Protein AF-A0A9D2B6X3-F1 (afdb_monomer)

Radius of gyration: 16.57 Å; Cα contacts (8 Å, |Δi|>4): 233; chains: 1; bounding box: 36×29×64 Å

Mean predicted aligned error: 5.13 Å

pLDDT: mean 91.32, std 12.36, range [39.72, 98.44]

Sequence (138 aa):
MDSYPQYDAADPREELLYFLRERGIPFLEEGDGVRFSLCQGAFQWETVCRFAPRAVLIYGVYPFLAFDRAGALEAANAANSQLQQGSLFLSGERPVVRVSAMLTDLYAAQETIASALAYSASAVCHFWEKMRACADSK

Secondary structure (DSSP, 8-state):
-----------HHHHHHHHHHHTT--EEEETTEEEEEEEETTEEEEEEEEEETTEEEEEEE-SS--S-HHHHHHHHHHHHTT-SSSEEEEETTEEEEEEEEE---STTHHHHHHHHHHHHHHHHHHTHHHHHHHHH--

Structure (mmCIF, N/CA/C/O backbone):
data_AF-A0A9D2B6X3-F1
#
_entry.id   AF-A0A9D2B6X3-F1
#
loop_
_atom_site.group_PDB
_atom_site.id
_atom_site.type_symbol
_atom_site.label_atom_id
_atom_site.label_alt_id
_atom_site.label_comp_id
_atom_site.label_asym_id
_atom_site.label_entity_id
_atom_site.label_seq_id
_atom_site.pdbx_PDB_ins_code
_atom_site.Cartn_x
_atom_site.Cartn_y
_atom_site.Cartn_z
_atom_site.occupancy
_atom_site.B_iso_or_equiv
_atom_site.auth_seq_id
_atom_site.auth_comp_id
_atom_site.auth_asym_id
_atom_site.auth_atom_id
_atom_site.pdbx_PDB_model_num
ATOM 1 N N . MET A 1 1 ? 3.375 -14.524 -41.373 1.00 40.56 1 MET A N 1
ATOM 2 C CA . MET A 1 1 ? 2.678 -14.473 -40.073 1.00 40.56 1 MET A CA 1
ATOM 3 C C . MET A 1 1 ? 3.675 -13.845 -39.129 1.00 40.56 1 MET A C 1
ATOM 5 O O . MET A 1 1 ? 4.502 -14.547 -38.566 1.00 40.56 1 MET A O 1
ATOM 9 N N . ASP A 1 2 ? 3.710 -12.516 -39.139 1.00 39.72 2 ASP A N 1
ATOM 10 C CA . ASP A 1 2 ? 4.718 -11.737 -38.433 1.00 39.72 2 ASP A CA 1
ATOM 11 C C . ASP A 1 2 ? 4.507 -11.879 -36.928 1.00 39.72 2 ASP A C 1
ATOM 13 O O . ASP A 1 2 ? 3.494 -11.455 -36.370 1.00 39.72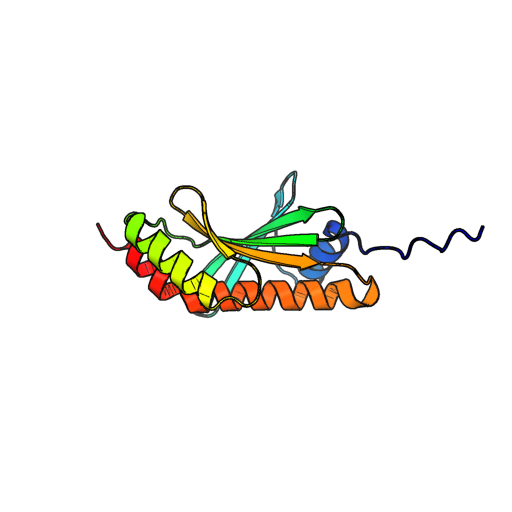 2 ASP A O 1
ATOM 17 N N . SER A 1 3 ? 5.464 -12.533 -36.278 1.00 45.41 3 SER A N 1
ATOM 18 C CA . SER A 1 3 ? 5.655 -12.461 -34.840 1.00 45.41 3 SER A CA 1
ATOM 19 C C . SER A 1 3 ? 6.017 -11.017 -34.503 1.00 45.41 3 SER A C 1
ATOM 21 O O . SER A 1 3 ? 7.163 -10.606 -34.681 1.00 45.41 3 SER A O 1
ATOM 23 N N . TYR A 1 4 ? 5.028 -10.237 -34.066 1.00 50.00 4 TYR A N 1
ATOM 24 C CA . TYR A 1 4 ? 5.273 -8.945 -33.434 1.00 50.00 4 TYR A CA 1
ATOM 25 C C . TYR A 1 4 ? 6.326 -9.133 -32.331 1.00 50.00 4 TYR A C 1
ATOM 27 O O . TYR A 1 4 ? 6.206 -10.097 -31.565 1.00 50.00 4 TYR A O 1
ATOM 35 N N . PRO A 1 5 ? 7.345 -8.259 -32.228 1.00 48.62 5 PRO A N 1
ATOM 36 C CA . PRO A 1 5 ? 8.261 -8.308 -31.101 1.00 48.62 5 PRO A CA 1
ATOM 37 C C . PRO A 1 5 ? 7.427 -8.205 -29.822 1.00 48.62 5 PRO A C 1
ATOM 39 O O . PRO A 1 5 ? 6.581 -7.315 -29.694 1.00 48.62 5 PRO A O 1
ATOM 42 N N . GLN A 1 6 ? 7.610 -9.158 -28.906 1.00 53.06 6 GLN A N 1
ATOM 43 C CA . GLN A 1 6 ? 7.144 -9.001 -27.535 1.00 53.06 6 GLN A CA 1
ATOM 44 C C . GLN A 1 6 ? 7.765 -7.699 -27.037 1.00 53.06 6 GLN A C 1
ATOM 46 O O . GLN A 1 6 ? 8.969 -7.644 -26.829 1.00 53.06 6 GLN A O 1
ATOM 51 N N . TYR A 1 7 ? 6.968 -6.636 -26.930 1.00 54.75 7 TYR A N 1
ATOM 52 C CA . TYR A 1 7 ? 7.396 -5.436 -26.226 1.00 54.75 7 TYR A CA 1
ATOM 53 C C . TYR A 1 7 ? 7.848 -5.878 -24.831 1.00 54.75 7 TYR A C 1
ATOM 55 O O . TYR A 1 7 ? 7.053 -6.484 -24.104 1.00 54.75 7 TYR A O 1
ATOM 63 N N . ASP A 1 8 ? 9.124 -5.636 -24.523 1.00 63.16 8 ASP A N 1
ATOM 64 C CA . ASP A 1 8 ? 9.762 -5.925 -23.241 1.00 63.16 8 ASP A CA 1
ATOM 65 C C . ASP A 1 8 ? 8.950 -5.247 -22.135 1.00 63.16 8 ASP A C 1
ATOM 67 O O . ASP A 1 8 ? 9.028 -4.038 -21.923 1.00 63.16 8 ASP A O 1
ATOM 71 N N . ALA A 1 9 ? 8.083 -6.010 -21.470 1.00 68.56 9 ALA A N 1
ATOM 72 C CA . ALA A 1 9 ? 7.391 -5.519 -20.292 1.00 68.56 9 ALA A CA 1
ATOM 73 C C . ALA A 1 9 ? 8.431 -5.355 -19.180 1.00 68.56 9 ALA A C 1
ATOM 75 O O . ALA A 1 9 ? 9.248 -6.253 -18.975 1.00 68.56 9 ALA A O 1
ATOM 76 N N . ALA A 1 10 ? 8.390 -4.227 -18.472 1.00 85.25 10 ALA A N 1
ATOM 77 C CA . ALA A 1 10 ? 9.306 -3.975 -17.369 1.00 85.25 10 ALA A CA 1
ATOM 78 C C . ALA A 1 10 ? 9.169 -5.068 -16.302 1.00 85.25 10 ALA A C 1
ATOM 80 O O . ALA A 1 10 ? 8.043 -5.421 -15.931 1.00 85.25 10 ALA A O 1
ATOM 81 N N . ASP A 1 11 ? 10.290 -5.581 -15.792 1.00 91.75 11 ASP A N 1
ATOM 82 C CA . ASP A 1 11 ? 10.267 -6.513 -14.668 1.00 91.75 11 ASP A CA 1
ATOM 83 C C . ASP A 1 11 ? 9.838 -5.750 -13.398 1.00 91.75 11 ASP A C 1
ATOM 85 O O . ASP A 1 11 ? 10.559 -4.861 -12.932 1.00 91.75 11 ASP A O 1
ATOM 89 N N . PRO A 1 12 ? 8.676 -6.066 -12.791 1.00 94.12 12 PRO A N 1
ATOM 90 C CA . PRO A 1 12 ? 8.166 -5.290 -11.663 1.00 94.12 12 PRO A CA 1
ATOM 91 C C . PRO A 1 12 ? 9.056 -5.320 -10.425 1.00 94.12 12 PRO A C 1
ATOM 93 O O . PRO A 1 12 ? 9.015 -4.388 -9.616 1.00 94.12 12 PRO A O 1
ATOM 96 N N . ARG A 1 13 ? 9.848 -6.382 -10.255 1.00 95.12 13 ARG A N 1
ATOM 97 C CA . ARG A 1 13 ? 10.800 -6.485 -9.156 1.00 95.12 13 ARG A CA 1
ATOM 98 C C . ARG A 1 13 ? 12.002 -5.600 -9.417 1.00 95.12 13 ARG A C 1
ATOM 100 O O . ARG A 1 13 ? 12.352 -4.823 -8.529 1.00 95.12 13 ARG A O 1
ATOM 107 N N . GLU A 1 14 ? 12.620 -5.702 -10.587 1.00 94.25 14 GLU A N 1
ATOM 108 C CA . GLU A 1 14 ? 13.807 -4.903 -10.908 1.00 94.25 14 GLU A CA 1
ATOM 109 C C . GLU A 1 14 ? 13.502 -3.405 -10.849 1.00 94.25 14 GLU A C 1
ATOM 111 O O . GLU A 1 14 ? 14.222 -2.661 -10.182 1.00 94.25 14 GLU A O 1
ATOM 116 N N . GLU A 1 15 ? 12.379 -2.981 -11.430 1.00 95.94 15 GLU A N 1
ATOM 117 C CA . GLU A 1 15 ? 11.962 -1.578 -11.447 1.00 95.94 15 GLU A CA 1
ATOM 118 C C . GLU A 1 15 ? 11.695 -1.023 -10.040 1.00 95.94 15 GLU A C 1
ATOM 120 O O . GLU A 1 15 ? 12.136 0.082 -9.711 1.00 95.94 15 GLU A O 1
ATOM 125 N N . LEU A 1 16 ? 11.014 -1.785 -9.169 1.00 97.12 16 LEU A N 1
ATOM 126 C CA . LEU A 1 16 ? 10.768 -1.355 -7.789 1.00 97.12 16 LEU A CA 1
ATOM 127 C C . LEU A 1 16 ? 12.068 -1.291 -6.981 1.00 97.12 16 LEU A C 1
ATOM 129 O O . LEU A 1 16 ? 12.288 -0.332 -6.242 1.00 97.12 16 LEU A O 1
ATOM 133 N N . LEU A 1 17 ? 12.928 -2.305 -7.093 1.00 96.56 17 LEU A N 1
ATOM 134 C CA . LEU A 1 17 ? 14.191 -2.337 -6.357 1.00 96.56 17 LEU A CA 1
ATOM 135 C C . LEU A 1 17 ? 15.115 -1.202 -6.801 1.00 96.56 17 LEU A C 1
ATOM 137 O O . LEU A 1 17 ? 15.731 -0.559 -5.950 1.00 96.56 17 LEU A O 1
ATOM 141 N N . TYR A 1 18 ? 15.182 -0.923 -8.104 1.00 96.12 18 TYR A N 1
ATOM 142 C CA . TYR A 1 18 ? 15.893 0.236 -8.633 1.00 96.12 18 TYR A CA 1
ATOM 143 C C . TYR A 1 18 ? 15.310 1.539 -8.070 1.00 96.12 18 TYR A C 1
ATOM 145 O O . TYR A 1 18 ? 16.048 2.327 -7.479 1.00 96.12 18 TYR A O 1
ATOM 153 N N . PHE A 1 19 ? 13.983 1.712 -8.125 1.00 97.00 19 PHE A N 1
ATOM 154 C CA . PHE A 1 19 ? 13.297 2.897 -7.601 1.00 97.00 19 PHE A CA 1
ATOM 155 C C . PHE A 1 19 ? 13.655 3.190 -6.136 1.00 97.00 19 PHE A C 1
ATOM 157 O O . PHE A 1 19 ? 13.922 4.344 -5.781 1.00 97.00 19 PHE A O 1
ATOM 164 N N . LEU A 1 20 ? 13.645 2.155 -5.287 1.00 97.56 20 LEU A N 1
ATOM 165 C CA . LEU A 1 20 ? 13.931 2.269 -3.855 1.00 97.56 20 LEU A CA 1
ATOM 166 C C . LEU A 1 20 ? 15.413 2.569 -3.589 1.00 97.56 20 LEU A C 1
ATOM 168 O O . LEU A 1 20 ? 15.716 3.436 -2.766 1.00 97.56 20 LEU A O 1
ATOM 172 N N . ARG A 1 21 ? 16.328 1.890 -4.298 1.00 97.31 21 ARG A N 1
ATOM 173 C CA . ARG A 1 21 ? 17.783 2.079 -4.161 1.00 97.31 21 ARG A CA 1
ATOM 174 C C . ARG A 1 21 ? 18.212 3.481 -4.576 1.00 97.31 21 ARG A C 1
ATOM 176 O O . ARG A 1 21 ? 18.897 4.144 -3.803 1.00 97.31 21 ARG A O 1
ATOM 183 N N . GLU A 1 22 ? 17.753 3.957 -5.733 1.00 97.12 22 GLU A N 1
ATOM 184 C CA . GLU A 1 22 ? 18.080 5.298 -6.242 1.00 97.12 22 GLU A CA 1
ATOM 185 C C . GLU A 1 22 ? 17.632 6.412 -5.289 1.00 97.12 22 GLU A C 1
ATOM 187 O O . GLU A 1 22 ? 18.263 7.461 -5.196 1.00 97.12 22 GLU A O 1
ATOM 192 N N . ARG A 1 23 ? 16.542 6.184 -4.547 1.00 95.19 23 ARG A N 1
ATOM 193 C CA . ARG A 1 23 ? 16.004 7.141 -3.568 1.00 95.19 23 ARG A CA 1
ATOM 194 C C . ARG A 1 23 ? 16.533 6.933 -2.152 1.00 95.19 23 ARG A C 1
ATOM 196 O O . ARG A 1 23 ? 16.112 7.648 -1.246 1.00 95.19 23 ARG A O 1
ATOM 203 N N . GLY A 1 24 ? 17.427 5.965 -1.945 1.00 96.06 24 GLY A N 1
ATOM 204 C CA . GLY A 1 24 ? 17.994 5.655 -0.634 1.00 96.06 24 GLY A CA 1
ATOM 205 C C . GLY A 1 24 ? 16.955 5.210 0.397 1.00 96.06 24 GLY A C 1
ATOM 206 O O . GLY A 1 24 ? 17.176 5.394 1.592 1.00 96.06 24 GLY A O 1
ATOM 207 N N . ILE A 1 25 ? 15.819 4.655 -0.040 1.00 95.81 25 ILE A N 1
ATOM 208 C CA . ILE A 1 25 ? 14.773 4.160 0.859 1.00 95.81 25 ILE A CA 1
ATOM 209 C C . ILE A 1 25 ? 15.233 2.801 1.400 1.00 95.81 25 ILE A C 1
ATOM 211 O O . ILE A 1 25 ? 15.395 1.873 0.608 1.00 95.81 25 ILE A O 1
ATOM 215 N N . PRO A 1 26 ? 15.436 2.635 2.720 1.00 96.44 26 PRO A N 1
ATOM 216 C CA . PRO A 1 26 ? 15.801 1.342 3.280 1.00 96.44 26 PRO A CA 1
ATOM 217 C C . PRO A 1 26 ? 14.644 0.354 3.136 1.00 96.44 26 PRO A C 1
ATOM 219 O O . PRO A 1 26 ? 13.510 0.661 3.507 1.00 96.44 26 PRO A O 1
ATOM 222 N N . PHE A 1 27 ? 14.934 -0.844 2.636 1.00 97.25 27 PHE A N 1
ATOM 223 C CA . PHE A 1 27 ? 13.945 -1.903 2.478 1.00 97.25 27 PHE A CA 1
ATOM 224 C C . PHE A 1 27 ? 14.504 -3.273 2.856 1.00 97.25 27 PHE A C 1
ATOM 226 O O . PHE A 1 27 ? 15.711 -3.507 2.832 1.00 97.25 27 PHE A O 1
ATOM 233 N N . LEU A 1 28 ? 13.596 -4.183 3.190 1.00 97.00 28 LEU A N 1
ATOM 234 C CA . LEU A 1 28 ? 13.844 -5.598 3.421 1.00 97.00 28 LEU A CA 1
ATOM 235 C C . LEU A 1 28 ? 13.256 -6.389 2.253 1.00 97.00 28 LEU A C 1
ATOM 237 O O . LEU A 1 28 ? 12.068 -6.258 1.958 1.00 97.00 28 LEU A O 1
ATOM 241 N N . GLU A 1 29 ? 14.072 -7.208 1.594 1.00 95.38 29 GLU A N 1
ATOM 242 C CA . GLU A 1 29 ? 13.564 -8.195 0.638 1.00 95.38 29 GLU A CA 1
ATOM 243 C C . GLU A 1 29 ? 12.948 -9.371 1.410 1.00 95.38 29 GLU A C 1
ATOM 245 O O . GLU A 1 29 ? 13.556 -9.937 2.318 1.00 95.38 29 GLU A O 1
ATOM 250 N N . GLU A 1 30 ? 11.721 -9.724 1.050 1.00 89.88 30 GLU A N 1
ATOM 251 C CA . GLU A 1 30 ? 10.986 -10.890 1.532 1.00 89.88 30 GLU A CA 1
ATOM 252 C C . GLU A 1 30 ? 10.841 -11.880 0.363 1.00 89.88 30 GLU A C 1
ATOM 254 O O . GLU A 1 30 ? 10.920 -11.484 -0.798 1.00 89.88 30 GLU A O 1
ATOM 259 N N . GLY A 1 31 ? 10.621 -13.173 0.632 1.00 80.31 31 GLY A N 1
ATOM 260 C CA . GLY A 1 31 ? 10.634 -14.207 -0.418 1.00 80.31 31 GLY A CA 1
ATOM 261 C C . GLY A 1 31 ? 9.743 -13.911 -1.637 1.00 80.31 31 GLY A C 1
ATOM 262 O O . GLY A 1 31 ? 10.119 -14.239 -2.758 1.00 80.31 31 GLY A O 1
ATOM 263 N N . ASP A 1 32 ? 8.598 -13.255 -1.434 1.00 85.44 32 ASP A N 1
ATOM 264 C CA . ASP A 1 32 ? 7.628 -12.889 -2.471 1.00 85.44 32 ASP A CA 1
ATOM 265 C C . ASP A 1 32 ? 7.474 -11.366 -2.677 1.00 85.44 32 ASP A C 1
ATOM 267 O O . ASP A 1 32 ? 6.538 -10.920 -3.350 1.00 85.44 32 ASP A O 1
ATOM 271 N N . GLY A 1 33 ? 8.365 -10.540 -2.116 1.00 94.31 33 GLY A N 1
ATOM 272 C CA . GLY A 1 33 ? 8.180 -9.093 -2.158 1.00 94.31 33 GLY A CA 1
ATOM 273 C C . GLY A 1 33 ? 9.217 -8.255 -1.426 1.00 94.31 33 GLY A C 1
ATOM 274 O O . GLY A 1 33 ? 10.343 -8.670 -1.183 1.00 94.31 33 GLY A O 1
ATOM 275 N N . VAL A 1 34 ? 8.832 -7.026 -1.096 1.00 97.25 34 VAL A N 1
ATOM 276 C CA . VAL A 1 34 ? 9.703 -6.053 -0.428 1.00 97.25 34 VAL A CA 1
ATOM 277 C C . VAL A 1 34 ? 8.905 -5.312 0.631 1.00 97.25 34 VAL A C 1
ATOM 279 O O . VAL A 1 34 ? 7.738 -4.999 0.414 1.00 97.25 34 VAL A O 1
ATOM 282 N N . ARG A 1 35 ? 9.529 -4.999 1.763 1.00 98.00 35 ARG A N 1
ATOM 283 C CA . ARG A 1 35 ? 8.933 -4.217 2.846 1.00 98.00 35 ARG A CA 1
ATOM 284 C C . ARG A 1 35 ? 9.798 -3.010 3.175 1.00 98.00 35 ARG A C 1
ATOM 286 O O . ARG A 1 35 ? 11.010 -3.136 3.300 1.00 98.00 35 ARG A O 1
ATOM 293 N N . PHE A 1 36 ? 9.180 -1.855 3.369 1.00 97.75 36 PHE A N 1
ATOM 294 C CA . PHE A 1 36 ? 9.848 -0.633 3.819 1.00 97.75 36 PHE A CA 1
ATOM 295 C C . PHE A 1 36 ? 8.881 0.252 4.599 1.00 97.75 36 PHE A C 1
ATOM 297 O O . PHE A 1 36 ? 7.671 0.059 4.543 1.00 97.75 36 PHE A O 1
ATOM 304 N N . SER A 1 37 ? 9.405 1.231 5.327 1.00 97.19 37 SER A N 1
ATOM 305 C CA . SER A 1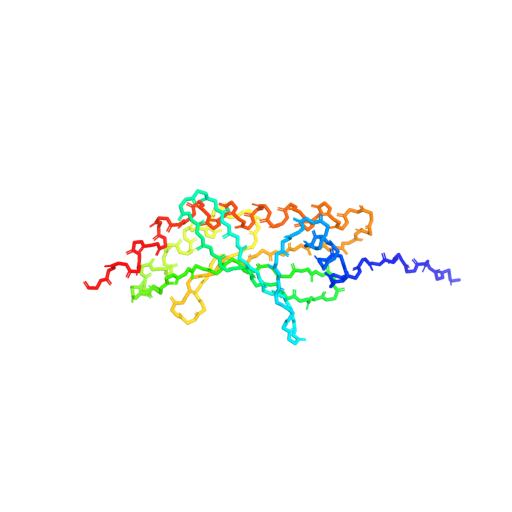 37 ? 8.586 2.186 6.077 1.00 97.19 37 SER A CA 1
ATOM 306 C C . SER A 1 37 ? 8.523 3.515 5.342 1.00 97.19 37 SER A C 1
ATOM 308 O O . SER A 1 37 ? 9.535 3.994 4.832 1.00 97.19 37 SER A O 1
ATOM 310 N N . LEU A 1 38 ? 7.344 4.127 5.326 1.00 96.19 38 LEU A N 1
ATOM 311 C CA . LEU A 1 38 ? 7.150 5.497 4.866 1.00 96.19 38 LEU A CA 1
ATOM 312 C C . LEU A 1 38 ? 6.615 6.346 6.015 1.00 96.19 38 LEU A C 1
ATOM 314 O O . LEU A 1 38 ? 5.979 5.842 6.946 1.00 96.19 38 LEU A O 1
ATOM 318 N N . CYS A 1 39 ? 6.879 7.645 5.943 1.00 95.44 39 CYS A N 1
ATOM 319 C CA . CYS A 1 39 ? 6.317 8.608 6.870 1.00 95.44 39 CYS A CA 1
ATOM 320 C C . CYS A 1 39 ? 5.895 9.895 6.162 1.00 95.44 39 CYS A C 1
ATOM 322 O O . CYS A 1 39 ? 6.459 10.290 5.141 1.00 95.44 39 CYS A O 1
ATOM 324 N N . GLN A 1 40 ? 4.895 10.557 6.734 1.00 94.38 40 GLN A N 1
ATOM 325 C CA . GLN A 1 40 ? 4.460 11.890 6.349 1.00 94.38 40 GLN A CA 1
ATOM 326 C C . GLN A 1 40 ? 4.020 12.643 7.607 1.00 94.38 40 GLN A C 1
ATOM 328 O O . GLN A 1 40 ? 2.979 12.353 8.197 1.00 94.38 40 GLN A O 1
ATOM 333 N N . GLY A 1 41 ? 4.831 13.609 8.047 1.00 93.00 41 GLY A N 1
ATOM 334 C CA . GLY A 1 41 ? 4.600 14.307 9.313 1.00 93.00 41 GLY A CA 1
ATOM 335 C C . GLY A 1 41 ? 4.594 13.333 10.495 1.00 93.00 41 GLY A C 1
ATOM 336 O O . GLY A 1 41 ? 5.576 12.634 10.724 1.00 93.00 41 GLY A O 1
ATOM 337 N N . ALA A 1 42 ? 3.483 13.283 11.234 1.00 91.50 42 ALA A N 1
ATOM 338 C CA . ALA A 1 42 ? 3.304 12.380 12.374 1.00 91.50 42 ALA A CA 1
ATOM 339 C C . ALA A 1 42 ? 2.843 10.960 11.983 1.00 91.50 42 ALA A C 1
ATOM 341 O O . ALA A 1 42 ? 2.735 10.092 12.848 1.00 91.50 42 ALA A O 1
ATOM 342 N N . PHE A 1 43 ? 2.536 10.715 10.706 1.00 96.06 43 PHE A N 1
ATOM 343 C CA . PHE A 1 43 ? 2.044 9.422 10.237 1.00 96.06 43 PHE A CA 1
ATOM 344 C C . PHE A 1 43 ? 3.208 8.554 9.778 1.00 96.06 43 PHE A C 1
ATOM 346 O O . PHE A 1 43 ? 3.995 8.974 8.933 1.00 96.06 43 PHE A O 1
ATOM 353 N N . GLN A 1 44 ? 3.304 7.339 10.314 1.00 96.88 44 GLN A N 1
ATOM 354 C CA . GLN A 1 44 ? 4.309 6.349 9.932 1.00 96.88 44 GLN A CA 1
ATOM 355 C C . GLN A 1 44 ? 3.646 4.990 9.737 1.00 96.88 44 GLN A C 1
ATOM 357 O O . GLN A 1 44 ? 2.958 4.498 10.630 1.00 96.88 44 GLN A O 1
ATOM 362 N N . TRP A 1 45 ? 3.876 4.367 8.587 1.00 97.88 45 TRP A N 1
ATOM 363 C CA . TRP A 1 45 ? 3.292 3.074 8.244 1.00 97.88 45 TRP A CA 1
ATOM 364 C C . TRP A 1 45 ? 4.296 2.185 7.513 1.00 97.88 45 TRP A C 1
ATOM 366 O O . TRP A 1 45 ? 5.274 2.659 6.928 1.00 97.88 45 TRP A O 1
ATOM 376 N N . GLU A 1 46 ? 4.035 0.881 7.536 1.00 97.62 46 GLU A N 1
ATOM 377 C CA . GLU A 1 46 ? 4.767 -0.077 6.712 1.00 97.62 46 GLU A CA 1
ATOM 378 C C . GLU A 1 46 ? 4.129 -0.142 5.323 1.00 97.62 46 GLU A C 1
ATOM 380 O O . GLU A 1 46 ? 2.908 -0.171 5.175 1.00 97.62 46 GLU A O 1
ATOM 385 N N . THR A 1 47 ? 4.958 -0.186 4.291 1.00 98.19 47 THR A N 1
ATOM 386 C CA . THR A 1 47 ? 4.556 -0.489 2.923 1.00 98.19 47 THR A CA 1
ATOM 387 C C . THR A 1 47 ? 5.125 -1.845 2.545 1.00 98.19 47 THR A C 1
ATOM 389 O O . THR A 1 47 ? 6.333 -2.073 2.613 1.00 98.19 47 THR A O 1
ATOM 392 N N . VAL A 1 48 ? 4.238 -2.751 2.158 1.00 97.62 48 VAL A N 1
ATOM 393 C CA . VAL A 1 48 ? 4.583 -4.084 1.676 1.00 97.62 48 VAL A CA 1
ATOM 394 C C . VAL A 1 48 ? 4.270 -4.126 0.190 1.00 97.62 48 VAL A C 1
ATOM 396 O O . VAL A 1 48 ? 3.154 -3.826 -0.217 1.00 97.62 48 VAL A O 1
ATOM 399 N N . CYS A 1 49 ? 5.240 -4.497 -0.630 1.00 98.06 49 CYS A N 1
ATOM 400 C CA . CYS A 1 49 ? 5.071 -4.694 -2.059 1.00 98.06 49 CYS A CA 1
ATOM 401 C C . CYS A 1 49 ? 5.125 -6.184 -2.392 1.00 98.06 49 CYS A C 1
ATOM 403 O O . CYS A 1 49 ? 5.911 -6.930 -1.802 1.00 98.06 49 CYS A O 1
ATOM 405 N N . ARG A 1 50 ? 4.297 -6.613 -3.344 1.00 97.12 50 ARG A N 1
ATOM 406 C CA . ARG A 1 50 ? 4.286 -7.967 -3.912 1.00 97.12 50 ARG A CA 1
ATOM 407 C C . ARG A 1 50 ? 4.297 -7.902 -5.428 1.00 97.12 50 ARG A C 1
ATOM 409 O O . ARG A 1 50 ? 3.739 -6.973 -6.012 1.00 97.12 50 ARG A O 1
ATOM 416 N N . PHE A 1 51 ? 4.916 -8.892 -6.052 1.00 94.88 51 PHE A N 1
ATOM 417 C CA . PHE A 1 51 ? 5.092 -8.921 -7.499 1.00 94.88 51 PHE A CA 1
ATOM 418 C C . PHE A 1 51 ? 4.036 -9.798 -8.170 1.00 94.88 51 PHE A C 1
ATOM 420 O O . PHE A 1 51 ? 3.768 -10.920 -7.746 1.00 94.88 51 PHE A O 1
ATOM 427 N N . ALA A 1 52 ? 3.444 -9.275 -9.236 1.00 91.81 52 ALA A N 1
ATOM 428 C CA . ALA A 1 52 ? 2.604 -9.997 -10.182 1.00 91.81 52 ALA A CA 1
ATOM 429 C C . ALA A 1 52 ? 3.198 -9.818 -11.594 1.00 91.81 52 ALA A C 1
ATOM 431 O O . ALA A 1 52 ? 3.965 -8.879 -11.789 1.00 91.81 52 ALA A O 1
ATOM 432 N N . PRO A 1 53 ? 2.846 -10.644 -12.602 1.00 88.94 53 PRO A N 1
ATOM 433 C CA . PRO A 1 53 ? 3.554 -10.692 -13.890 1.00 88.94 53 PRO A CA 1
ATOM 434 C C . PRO A 1 53 ? 3.782 -9.356 -14.616 1.00 88.94 53 PRO A C 1
ATOM 436 O O . PRO A 1 53 ? 4.704 -9.256 -15.414 1.00 88.94 53 PRO A O 1
ATOM 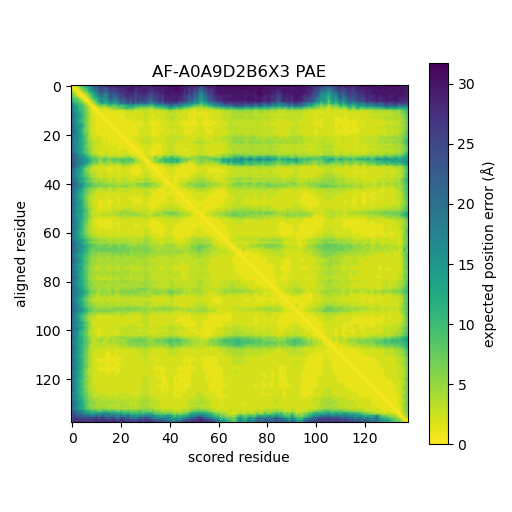439 N N . ARG A 1 54 ? 2.942 -8.342 -14.378 1.00 90.69 54 ARG A N 1
ATOM 440 C CA . ARG A 1 54 ? 3.086 -6.986 -14.940 1.00 90.69 54 ARG A CA 1
ATOM 441 C C . ARG A 1 54 ? 2.734 -5.894 -13.940 1.00 90.69 54 ARG A C 1
ATOM 443 O O . ARG A 1 54 ? 2.342 -4.800 -14.330 1.00 90.69 54 ARG A O 1
ATOM 450 N N . ALA A 1 55 ? 2.772 -6.202 -12.649 1.00 94.88 55 ALA A N 1
ATOM 451 C CA . ALA A 1 55 ? 2.355 -5.237 -11.652 1.00 94.88 55 ALA A CA 1
ATOM 452 C C . ALA A 1 55 ? 3.114 -5.365 -10.342 1.00 94.88 55 ALA A C 1
ATOM 454 O O . ALA A 1 55 ? 3.460 -6.460 -9.898 1.00 94.88 55 ALA A O 1
ATOM 455 N N . VAL A 1 56 ? 3.273 -4.221 -9.687 1.00 96.94 56 VAL A N 1
ATOM 456 C CA . VAL A 1 56 ? 3.618 -4.153 -8.270 1.00 96.94 56 VAL A CA 1
ATOM 457 C C . VAL A 1 56 ? 2.326 -3.926 -7.495 1.00 96.94 56 VAL A C 1
ATOM 459 O O . VAL A 1 56 ? 1.653 -2.909 -7.670 1.00 96.94 56 VAL A O 1
ATOM 462 N N . LEU A 1 57 ? 1.959 -4.878 -6.643 1.00 97.81 57 LEU A N 1
ATOM 463 C CA . LEU A 1 57 ? 0.884 -4.713 -5.671 1.00 97.81 57 LEU A CA 1
ATOM 464 C C . LEU A 1 57 ? 1.466 -4.018 -4.444 1.00 97.81 57 LEU A C 1
ATOM 466 O O . LEU A 1 57 ? 2.382 -4.548 -3.824 1.00 97.81 57 LEU A O 1
ATOM 470 N N . ILE A 1 58 ? 0.941 -2.847 -4.106 1.00 98.44 58 ILE A N 1
ATOM 471 C CA . ILE A 1 58 ? 1.434 -1.990 -3.027 1.00 98.44 58 ILE A CA 1
ATOM 472 C C . ILE A 1 58 ? 0.411 -2.028 -1.901 1.00 98.44 58 ILE A C 1
ATOM 474 O O . ILE A 1 58 ? -0.755 -1.712 -2.122 1.00 98.44 58 ILE A O 1
ATOM 478 N N . TYR A 1 59 ? 0.845 -2.391 -0.701 1.00 98.31 59 TYR A N 1
ATOM 479 C CA . TYR A 1 59 ? 0.016 -2.482 0.492 1.00 98.31 59 TYR A CA 1
ATOM 480 C C . TYR A 1 59 ? 0.521 -1.486 1.538 1.00 98.31 59 TYR A C 1
ATOM 482 O O . TYR A 1 59 ? 1.564 -1.704 2.148 1.00 98.31 59 TYR A O 1
ATOM 490 N N . GLY A 1 60 ? -0.216 -0.398 1.750 1.00 98.12 60 GLY A N 1
ATOM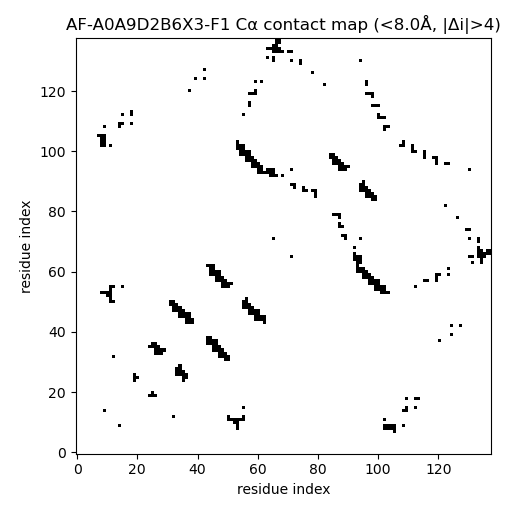 491 C CA . GLY A 1 60 ? -0.021 0.519 2.868 1.00 98.12 60 GLY A CA 1
ATOM 492 C C . GLY A 1 60 ? -0.690 -0.038 4.120 1.00 98.12 60 GLY A C 1
ATOM 493 O O . GLY A 1 60 ? -1.917 -0.123 4.189 1.00 98.12 60 GLY A O 1
ATOM 494 N N . VAL A 1 61 ? 0.115 -0.449 5.093 1.00 97.62 61 VAL A N 1
ATOM 495 C CA . VAL A 1 61 ? -0.314 -1.189 6.278 1.00 97.62 61 VAL A CA 1
ATOM 496 C C . VAL A 1 61 ? -0.345 -0.258 7.486 1.00 97.62 61 VAL A C 1
ATOM 498 O O . VAL A 1 61 ? 0.699 0.197 7.954 1.00 97.62 61 VAL A O 1
ATOM 501 N N . TYR A 1 62 ? -1.538 0.006 8.025 1.00 96.88 62 TYR A N 1
ATOM 502 C CA . TYR A 1 62 ? -1.668 0.858 9.207 1.00 96.88 62 TYR A CA 1
ATOM 503 C C . TYR A 1 62 ? -1.013 0.204 10.440 1.00 96.88 62 TYR A C 1
ATOM 505 O O . TYR A 1 62 ? -1.110 -1.019 10.626 1.00 96.88 62 TYR A O 1
ATOM 513 N N . PRO A 1 63 ? -0.353 0.991 11.314 1.00 95.19 63 PRO A N 1
ATOM 514 C CA . PRO A 1 63 ? 0.403 0.444 12.442 1.00 95.19 63 PRO A CA 1
ATOM 515 C C . PRO A 1 63 ? -0.494 -0.068 13.581 1.00 95.19 63 PRO A C 1
ATOM 517 O O . PRO A 1 63 ? -0.059 -0.903 14.374 1.00 95.19 63 PRO A O 1
ATOM 520 N N . PHE A 1 64 ? -1.750 0.374 13.645 1.00 93.62 64 PHE A N 1
ATOM 521 C CA . PHE A 1 64 ? -2.715 0.014 14.685 1.00 93.62 64 PHE A CA 1
ATOM 522 C C . PHE A 1 64 ? -3.662 -1.123 14.262 1.00 93.62 64 PHE A C 1
ATOM 524 O O . PHE A 1 64 ? -3.797 -1.447 13.080 1.00 93.62 64 PHE A O 1
ATOM 531 N N . LEU A 1 65 ? -4.304 -1.738 15.258 1.00 94.00 65 LEU A N 1
ATOM 532 C CA . LEU A 1 65 ? -5.312 -2.787 15.091 1.00 94.00 65 LEU A CA 1
ATOM 533 C C . LEU A 1 65 ? -6.703 -2.182 15.284 1.00 94.00 65 LEU A C 1
ATOM 535 O O . LEU A 1 65 ? -6.917 -1.445 16.239 1.00 94.00 65 LEU A O 1
ATOM 539 N N . ALA A 1 66 ? -7.637 -2.498 14.396 1.00 91.44 66 ALA A N 1
ATOM 540 C CA . ALA A 1 66 ? -9.030 -2.098 14.511 1.00 91.44 66 ALA A CA 1
ATOM 541 C C . ALA A 1 66 ? -9.803 -3.116 15.363 1.00 91.44 66 ALA A C 1
ATOM 543 O O . ALA A 1 66 ? -10.193 -4.175 14.866 1.00 91.44 66 ALA A O 1
ATOM 544 N N . PHE A 1 67 ? -10.017 -2.797 16.643 1.00 88.19 67 PHE A N 1
ATOM 545 C CA . PHE A 1 67 ? -10.775 -3.656 17.561 1.00 88.19 67 PHE A CA 1
ATOM 546 C C . PHE A 1 67 ? -12.285 -3.572 17.310 1.00 88.19 67 PHE A C 1
ATOM 548 O O . PHE A 1 67 ? -12.971 -4.594 17.376 1.00 88.19 67 PHE A O 1
ATOM 555 N N . ASP A 1 68 ? -12.800 -2.396 16.931 1.00 91.25 68 ASP A N 1
ATOM 556 C CA . ASP A 1 68 ? -14.148 -2.288 16.374 1.00 91.25 68 ASP A CA 1
ATOM 557 C C . ASP A 1 68 ? -14.137 -2.699 14.898 1.00 91.25 68 ASP A C 1
ATOM 559 O O . ASP A 1 68 ? -13.989 -1.892 13.974 1.00 91.25 68 ASP A O 1
ATOM 563 N N . ARG A 1 69 ? -14.295 -4.004 14.675 1.00 90.94 69 ARG A N 1
ATOM 564 C CA . ARG A 1 69 ? -14.322 -4.578 13.330 1.00 90.94 69 ARG A CA 1
ATOM 565 C C . ARG A 1 69 ? -15.483 -4.043 12.490 1.00 90.94 69 ARG A C 1
ATOM 567 O O . ARG A 1 69 ? -15.316 -3.884 11.282 1.00 90.94 69 ARG A O 1
ATOM 574 N N . ALA A 1 70 ? -16.651 -3.815 13.090 1.00 92.50 70 ALA A N 1
ATOM 575 C CA . ALA A 1 70 ? -17.831 -3.374 12.351 1.00 92.50 70 ALA A CA 1
ATOM 576 C C . ALA A 1 70 ? -17.643 -1.933 11.863 1.00 92.50 70 ALA A C 1
ATOM 578 O O . ALA A 1 70 ? -17.760 -1.684 10.661 1.00 92.50 70 ALA A O 1
ATOM 579 N N . GLY A 1 71 ? -17.237 -1.031 12.763 1.00 92.94 71 GLY A N 1
ATOM 580 C CA . GLY A 1 71 ? -16.918 0.353 12.418 1.00 92.94 71 GLY A CA 1
ATOM 581 C C . GLY A 1 71 ? -15.781 0.455 11.402 1.00 92.94 71 GLY A C 1
ATOM 582 O O . GLY A 1 71 ? -15.873 1.214 10.438 1.00 92.94 71 GLY A O 1
ATOM 583 N N . ALA A 1 72 ? -14.743 -0.377 11.526 1.00 93.81 72 ALA A N 1
ATOM 584 C CA . ALA A 1 72 ? -13.635 -0.374 10.575 1.00 93.81 72 ALA A CA 1
ATOM 585 C C . ALA A 1 72 ? -14.032 -0.848 9.169 1.00 93.81 72 ALA A C 1
ATOM 587 O O . ALA A 1 72 ? -13.558 -0.288 8.179 1.00 93.81 72 ALA A O 1
ATOM 588 N N . LEU A 1 73 ? -14.914 -1.848 9.052 1.00 94.81 73 LEU A N 1
ATOM 589 C CA . LEU A 1 73 ? -15.444 -2.282 7.754 1.00 94.81 73 LEU A CA 1
ATOM 590 C C . LEU A 1 73 ? -16.348 -1.218 7.124 1.00 94.81 73 LEU A C 1
ATOM 592 O O . LEU A 1 73 ? -16.274 -0.994 5.916 1.00 94.81 73 LEU A O 1
ATOM 596 N N . GLU A 1 74 ? -17.168 -0.535 7.921 1.00 95.31 74 GLU A N 1
ATOM 597 C CA . GLU A 1 74 ? -17.984 0.583 7.445 1.00 95.31 74 GLU A CA 1
ATOM 598 C C . GLU A 1 74 ? -17.105 1.743 6.954 1.00 95.31 74 GLU A C 1
ATOM 600 O O . GLU A 1 74 ? -17.277 2.225 5.830 1.00 95.31 74 GLU A O 1
ATOM 605 N N . ALA A 1 75 ? -16.090 2.123 7.735 1.00 94.88 75 ALA A N 1
ATOM 606 C CA . ALA A 1 75 ? -15.116 3.138 7.355 1.00 94.88 75 ALA A CA 1
ATOM 607 C C . ALA A 1 75 ? -14.341 2.742 6.086 1.00 94.88 75 ALA A C 1
ATOM 609 O O . ALA A 1 75 ? -14.093 3.590 5.225 1.00 94.88 75 ALA A O 1
ATOM 610 N N . ALA A 1 76 ? -13.999 1.459 5.935 1.00 95.81 76 ALA A N 1
ATOM 611 C CA . ALA A 1 76 ? -13.339 0.936 4.744 1.00 95.81 76 ALA A CA 1
ATOM 612 C C . ALA A 1 76 ? -14.241 1.016 3.510 1.00 95.81 76 ALA A C 1
ATOM 614 O O . ALA A 1 76 ? -13.800 1.476 2.459 1.00 95.81 76 ALA A O 1
ATOM 615 N N . ASN A 1 77 ? -15.517 0.648 3.633 1.00 96.06 77 ASN A N 1
ATOM 616 C CA . ASN A 1 77 ? -16.489 0.768 2.547 1.00 96.06 77 ASN A CA 1
ATOM 617 C C . ASN A 1 77 ? -16.702 2.230 2.134 1.00 96.06 77 ASN A C 1
ATOM 619 O O . ASN A 1 77 ? -16.695 2.547 0.943 1.00 96.06 77 ASN A O 1
ATOM 623 N N . ALA A 1 78 ? -16.810 3.140 3.105 1.00 95.56 78 ALA A N 1
ATOM 624 C CA . ALA A 1 78 ? -16.905 4.571 2.836 1.00 95.56 78 ALA A CA 1
ATOM 625 C C . ALA A 1 78 ? -15.642 5.108 2.139 1.00 95.56 78 ALA A C 1
ATOM 627 O O . ALA A 1 78 ? -15.750 5.906 1.205 1.00 95.56 78 ALA A O 1
ATOM 628 N N . ALA A 1 79 ? -14.450 4.658 2.541 1.00 95.44 79 ALA A N 1
ATOM 629 C CA . ALA A 1 79 ? -13.195 4.997 1.871 1.00 95.44 79 ALA A CA 1
ATOM 630 C C . ALA A 1 79 ? -13.143 4.449 0.434 1.00 95.44 79 ALA A C 1
ATOM 632 O O . ALA A 1 79 ? -12.792 5.180 -0.490 1.00 95.44 79 ALA A O 1
ATOM 633 N N . ASN A 1 80 ? -13.574 3.204 0.220 1.00 96.88 80 ASN A N 1
ATOM 634 C CA . ASN A 1 80 ? -13.618 2.565 -1.098 1.00 96.88 80 ASN A CA 1
ATOM 635 C C . ASN A 1 80 ? -14.522 3.297 -2.093 1.00 96.88 80 ASN A C 1
ATOM 637 O O . ASN A 1 80 ? -14.222 3.299 -3.280 1.00 96.88 80 ASN A O 1
ATOM 641 N N . SER A 1 81 ? -15.580 3.969 -1.628 1.00 95.94 81 SER A N 1
ATOM 642 C CA . SER A 1 81 ? -16.416 4.815 -2.496 1.00 95.94 81 SER A CA 1
ATOM 643 C C . SER A 1 81 ? -15.715 6.089 -3.001 1.00 95.94 81 SER A C 1
ATOM 645 O O . SER A 1 81 ? -16.181 6.707 -3.954 1.00 95.94 81 SER A O 1
ATOM 647 N N . GLN A 1 82 ? -14.607 6.489 -2.365 1.00 95.56 82 GLN A N 1
ATOM 648 C CA . GLN A 1 82 ? -13.841 7.703 -2.679 1.00 95.56 82 GLN A CA 1
ATOM 649 C C . GLN A 1 82 ? -12.512 7.402 -3.386 1.00 95.56 82 GLN A C 1
ATOM 651 O O . GLN A 1 82 ? -11.972 8.261 -4.089 1.00 95.56 82 GLN A O 1
ATOM 656 N N . LEU A 1 83 ? -11.972 6.196 -3.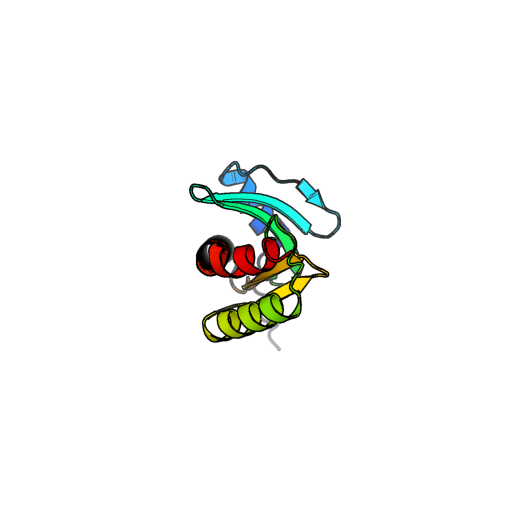198 1.00 94.56 83 LEU A N 1
ATOM 657 C CA . LEU A 1 83 ? -10.761 5.746 -3.871 1.00 94.56 83 LEU A CA 1
ATOM 658 C C . LEU A 1 83 ? -10.990 5.652 -5.384 1.00 94.56 83 LEU A C 1
ATOM 660 O O . LEU A 1 83 ? -11.935 5.036 -5.860 1.00 94.56 83 LEU A O 1
ATOM 664 N N . GLN A 1 84 ? -10.074 6.251 -6.138 1.00 92.94 84 GLN A N 1
ATOM 665 C CA . GLN A 1 84 ? -10.023 6.163 -7.598 1.00 92.94 84 GLN A CA 1
ATOM 666 C C . GLN A 1 84 ? -9.330 4.877 -8.050 1.00 92.94 84 GLN A C 1
ATOM 668 O O . GLN A 1 84 ? -9.607 4.360 -9.129 1.00 92.94 84 GLN A O 1
ATOM 673 N N . GLN A 1 85 ? -8.401 4.373 -7.236 1.00 91.44 85 GLN A N 1
ATOM 674 C CA . GLN A 1 85 ? -7.635 3.170 -7.521 1.00 91.44 85 GLN A CA 1
ATOM 675 C C . GLN A 1 85 ? -7.436 2.361 -6.246 1.00 91.44 85 GLN A C 1
ATOM 677 O O . GLN A 1 85 ? -7.179 2.908 -5.173 1.00 91.44 85 GLN A O 1
ATOM 682 N N . GLY A 1 86 ? -7.500 1.039 -6.382 1.00 94.69 86 GLY A N 1
ATOM 683 C CA . GLY A 1 86 ? -7.237 0.143 -5.270 1.00 94.69 86 GLY A CA 1
ATOM 684 C C . GLY A 1 86 ? -8.421 -0.042 -4.324 1.00 94.69 86 GLY A C 1
ATOM 685 O O . GLY A 1 86 ? -9.578 0.090 -4.710 1.00 94.69 86 GLY A O 1
ATOM 686 N N . SER A 1 87 ? -8.118 -0.445 -3.094 1.00 97.31 87 SER A N 1
ATOM 687 C CA . SER A 1 87 ? -9.120 -0.780 -2.081 1.00 97.31 87 SER A CA 1
ATOM 688 C C . SER A 1 87 ? -8.532 -0.727 -0.675 1.00 97.31 87 SER A C 1
ATOM 690 O O . SER A 1 87 ? -7.431 -1.232 -0.457 1.00 97.31 87 SER A O 1
ATOM 692 N N . LEU A 1 88 ? -9.296 -0.220 0.283 1.00 97.75 88 LEU A N 1
ATOM 693 C CA . LEU A 1 88 ? -9.059 -0.337 1.714 1.00 97.75 88 LEU A CA 1
ATOM 694 C C . LEU A 1 88 ? -9.857 -1.524 2.271 1.00 97.75 88 LEU A C 1
ATOM 696 O O . LEU A 1 88 ? -11.053 -1.658 2.008 1.00 97.75 88 LEU A O 1
ATOM 700 N N . PHE A 1 89 ? -9.199 -2.407 3.016 1.00 96.69 89 PHE A N 1
ATOM 701 C CA . PHE A 1 89 ? -9.814 -3.579 3.643 1.00 96.69 89 PHE A CA 1
ATOM 702 C C . PHE A 1 89 ? -9.121 -3.938 4.965 1.00 96.69 89 PHE A C 1
ATOM 704 O O . PHE A 1 89 ? -8.102 -3.350 5.327 1.00 96.69 89 PHE A O 1
ATOM 711 N N . LEU A 1 90 ? -9.672 -4.918 5.686 1.00 95.88 90 LEU A N 1
ATOM 712 C CA . LEU A 1 90 ? -9.057 -5.489 6.885 1.00 95.88 90 LEU A CA 1
ATOM 713 C C . LEU A 1 90 ? -8.348 -6.807 6.556 1.00 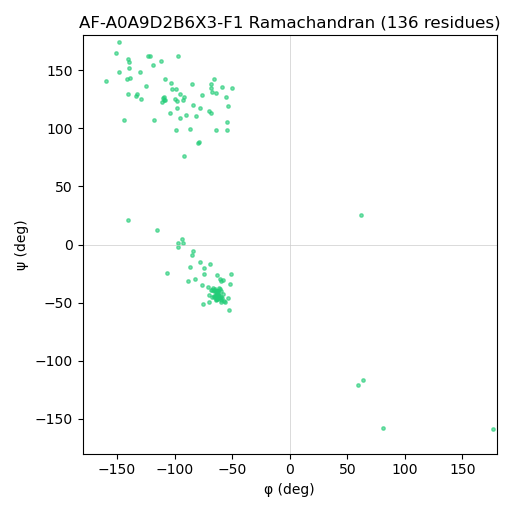95.88 90 LEU A C 1
ATOM 715 O O . LEU A 1 90 ? -8.968 -7.743 6.050 1.00 95.88 90 LEU A O 1
ATOM 719 N N . SER A 1 91 ? -7.062 -6.895 6.889 1.00 94.44 91 SER A N 1
ATOM 720 C CA . SER A 1 91 ? -6.303 -8.146 6.941 1.00 94.44 91 SER A CA 1
ATOM 721 C C . SER A 1 91 ? -6.227 -8.610 8.395 1.00 94.44 91 SER A C 1
ATOM 723 O O . SER A 1 91 ? -5.455 -8.076 9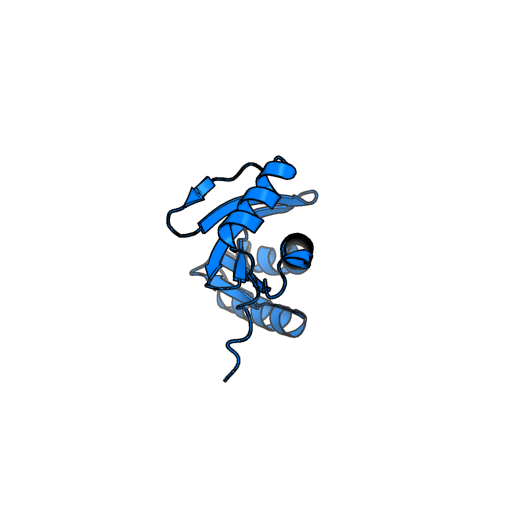.195 1.00 94.44 91 SER A O 1
ATOM 725 N N . GLY A 1 92 ? -7.095 -9.551 8.775 1.00 92.06 92 GLY A N 1
ATOM 726 C CA . GLY A 1 92 ? -7.343 -9.843 10.189 1.00 92.06 92 GLY A CA 1
ATOM 727 C C . GLY A 1 92 ? -7.955 -8.623 10.884 1.00 92.06 92 GLY A C 1
ATOM 728 O O . GLY A 1 92 ? -9.043 -8.191 10.512 1.00 92.06 92 GLY A O 1
ATOM 729 N N . GLU A 1 93 ? -7.246 -8.066 11.864 1.00 93.06 93 GLU A N 1
ATOM 730 C CA . GLU A 1 93 ? -7.616 -6.830 12.577 1.00 93.06 93 GLU A CA 1
ATOM 731 C C . GLU A 1 93 ? -6.904 -5.591 12.018 1.00 93.06 93 GLU A C 1
ATOM 733 O O . GLU A 1 93 ? -7.105 -4.482 12.502 1.00 93.06 93 GLU A O 1
ATOM 738 N N . ARG A 1 94 ? -6.035 -5.750 11.016 1.00 95.38 94 ARG A N 1
ATOM 739 C CA . ARG A 1 94 ? -5.187 -4.661 10.537 1.00 95.38 94 ARG A CA 1
ATOM 740 C C . ARG A 1 94 ? -5.788 -3.991 9.301 1.00 95.38 94 ARG A C 1
ATOM 742 O O . ARG A 1 94 ? -5.994 -4.680 8.300 1.00 95.38 94 ARG A O 1
ATOM 749 N N . PRO A 1 95 ? -6.028 -2.670 9.318 1.00 96.88 95 PRO A N 1
ATOM 750 C CA . PRO A 1 95 ? -6.420 -1.941 8.120 1.00 96.88 95 PRO A CA 1
ATOM 751 C C . PRO A 1 95 ? -5.275 -1.877 7.106 1.00 96.88 95 PRO A C 1
ATOM 753 O O . PRO A 1 95 ? -4.114 -1.659 7.465 1.00 96.88 95 PRO A O 1
ATOM 756 N N . VAL A 1 96 ? -5.607 -2.063 5.829 1.00 97.94 96 VAL A N 1
ATOM 757 C CA . VAL A 1 96 ? -4.651 -2.069 4.718 1.00 97.94 96 VAL A CA 1
ATOM 758 C C . VAL A 1 96 ? -5.253 -1.354 3.513 1.00 97.94 96 VAL A C 1
ATOM 760 O O . VAL A 1 96 ? -6.359 -1.677 3.083 1.00 97.94 96 VAL A O 1
ATOM 763 N N . VAL A 1 97 ? -4.505 -0.415 2.936 1.00 98.19 97 VAL A N 1
ATOM 764 C CA . VAL A 1 97 ? -4.771 0.148 1.605 1.00 98.19 97 VAL A CA 1
ATOM 765 C C . VAL A 1 97 ? -3.974 -0.653 0.587 1.00 98.19 97 VAL A C 1
ATOM 767 O O . VAL A 1 97 ? -2.759 -0.746 0.707 1.00 98.19 97 VAL A O 1
ATOM 770 N N . ARG A 1 98 ? -4.627 -1.210 -0.434 1.00 98.25 98 ARG A N 1
ATOM 771 C CA . ARG A 1 98 ? -3.957 -1.843 -1.577 1.00 98.25 98 ARG A CA 1
ATOM 772 C C . ARG A 1 98 ? -4.130 -1.003 -2.826 1.00 98.25 98 ARG A C 1
ATOM 774 O O . ARG A 1 98 ? -5.262 -0.763 -3.229 1.00 98.25 98 ARG A O 1
ATOM 781 N N . VAL A 1 99 ? -3.024 -0.685 -3.482 1.00 98.12 99 VAL A N 1
ATOM 782 C CA . VAL A 1 99 ? -2.938 -0.054 -4.807 1.00 98.12 99 VAL A CA 1
ATOM 783 C C . VAL A 1 99 ? -2.152 -0.987 -5.735 1.00 98.12 99 VAL A C 1
ATOM 785 O O . VAL A 1 99 ? -1.489 -1.922 -5.284 1.00 98.12 99 VAL A O 1
ATOM 788 N N . SER A 1 100 ? -2.250 -0.801 -7.048 1.00 96.88 100 SER A N 1
ATOM 789 C CA . SER A 1 100 ? -1.484 -1.587 -8.018 1.00 96.88 100 SER A CA 1
ATOM 790 C C . SER A 1 100 ? -0.847 -0.669 -9.051 1.00 96.88 100 SER A C 1
ATOM 792 O O . SER A 1 100 ? -1.535 0.152 -9.647 1.00 96.88 100 SER A O 1
ATOM 794 N N . ALA A 1 101 ? 0.455 -0.827 -9.267 1.00 96.94 101 ALA A N 1
ATOM 795 C CA . ALA A 1 101 ? 1.192 -0.177 -10.343 1.00 96.94 101 ALA A CA 1
ATOM 796 C C . ALA A 1 101 ? 1.264 -1.145 -11.527 1.00 96.94 101 ALA A C 1
ATOM 798 O O . ALA A 1 101 ? 1.946 -2.162 -11.422 1.00 96.94 101 ALA A O 1
ATOM 799 N N . MET A 1 102 ? 0.542 -0.876 -12.618 1.00 95.00 102 MET A N 1
ATOM 800 C CA . MET A 1 102 ? 0.551 -1.733 -13.809 1.00 95.00 102 MET A CA 1
ATOM 801 C C . MET A 1 102 ? 1.652 -1.286 -14.774 1.00 95.00 102 MET A C 1
ATOM 803 O O . MET A 1 102 ? 1.552 -0.226 -15.381 1.00 95.00 102 MET A O 1
ATOM 807 N N . LEU A 1 103 ? 2.689 -2.102 -14.935 1.00 93.75 103 LEU A N 1
ATOM 808 C CA . LEU A 1 103 ? 3.862 -1.794 -15.749 1.00 93.75 103 LEU A CA 1
ATOM 809 C C . LEU A 1 103 ? 3.659 -2.318 -17.173 1.00 93.75 103 LEU A C 1
ATOM 811 O O . LEU A 1 103 ? 4.157 -3.377 -17.555 1.00 93.75 103 LEU A O 1
ATOM 815 N N . THR A 1 104 ? 2.845 -1.605 -17.950 1.00 88.44 104 THR A N 1
ATOM 816 C CA . THR A 1 104 ? 2.577 -1.958 -19.355 1.00 88.44 104 THR A CA 1
ATOM 817 C C . THR A 1 104 ? 3.590 -1.385 -20.338 1.00 88.44 104 THR A C 1
ATOM 819 O O . THR A 1 104 ? 3.659 -1.865 -21.464 1.00 88.44 104 THR A O 1
ATOM 822 N N . ASP A 1 105 ? 4.333 -0.358 -19.928 1.00 86.50 105 ASP A N 1
ATOM 823 C CA . ASP A 1 105 ? 5.328 0.345 -20.736 1.00 86.50 105 ASP A CA 1
ATOM 824 C C . ASP A 1 105 ? 6.641 0.435 -19.950 1.00 86.50 105 ASP A C 1
ATOM 826 O O . ASP A 1 105 ? 6.658 0.919 -18.815 1.00 86.50 105 ASP A O 1
ATOM 830 N N . LEU A 1 106 ? 7.726 -0.043 -20.563 1.00 86.25 106 LEU A N 1
ATOM 831 C CA . LEU A 1 106 ? 9.076 -0.027 -20.006 1.00 86.25 106 LEU A CA 1
ATOM 832 C C . LEU A 1 106 ? 9.542 1.392 -19.665 1.00 86.25 106 LEU A C 1
ATOM 834 O O . LEU A 1 106 ? 10.091 1.622 -18.592 1.00 86.25 106 LEU A O 1
ATOM 838 N N . TYR A 1 107 ? 9.281 2.363 -20.541 1.00 87.88 107 TYR A N 1
ATOM 839 C CA . TYR A 1 107 ? 9.775 3.730 -20.365 1.00 87.88 107 TYR A CA 1
ATOM 840 C C . TYR A 1 107 ? 9.009 4.497 -19.283 1.00 87.88 107 TYR A C 1
ATOM 842 O O . TYR A 1 107 ? 9.559 5.407 -18.663 1.00 87.88 107 TYR A O 1
ATOM 85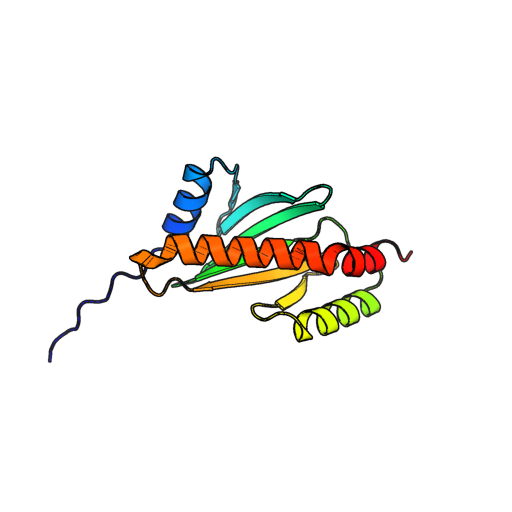0 N N . ALA A 1 108 ? 7.757 4.112 -19.029 1.00 91.81 108 ALA A N 1
ATOM 851 C CA . ALA A 1 108 ? 6.904 4.721 -18.012 1.00 91.81 108 ALA A CA 1
ATOM 852 C C . ALA A 1 108 ? 6.902 3.953 -16.678 1.00 91.81 108 ALA A C 1
ATOM 854 O O . ALA A 1 108 ? 6.194 4.347 -15.746 1.00 91.81 108 ALA A O 1
ATOM 855 N N . ALA A 1 109 ? 7.662 2.858 -16.552 1.00 93.88 109 ALA A N 1
ATOM 856 C CA . ALA A 1 109 ? 7.609 1.980 -15.383 1.00 93.88 109 ALA A CA 1
ATOM 857 C C . ALA A 1 109 ? 7.953 2.718 -14.078 1.00 93.88 109 ALA A C 1
ATOM 859 O O . ALA A 1 109 ? 7.188 2.667 -13.112 1.00 93.88 109 ALA A O 1
ATOM 860 N N . GLN A 1 110 ? 9.046 3.487 -14.077 1.00 95.81 110 GLN A N 1
ATOM 861 C CA . GLN A 1 110 ? 9.471 4.289 -12.926 1.00 95.81 110 GLN A CA 1
ATOM 862 C C . GLN A 1 110 ? 8.435 5.347 -12.521 1.00 95.81 110 GLN A C 1
ATOM 864 O O . GLN A 1 110 ? 8.148 5.505 -11.333 1.00 95.81 110 GLN A O 1
ATOM 869 N N . GLU A 1 111 ? 7.844 6.055 -13.488 1.00 96.31 111 GLU A N 1
ATOM 870 C CA . GLU A 1 111 ? 6.796 7.048 -13.221 1.00 96.31 111 GLU A CA 1
ATOM 871 C C . GLU A 1 111 ? 5.531 6.383 -12.664 1.00 96.31 111 GLU A C 1
ATOM 873 O O . GLU A 1 111 ? 4.933 6.867 -11.700 1.00 96.31 111 GLU A O 1
ATOM 878 N N . THR A 1 112 ? 5.169 5.222 -13.208 1.00 96.75 112 THR A N 1
ATOM 879 C CA . THR A 1 112 ? 4.017 4.437 -12.757 1.00 96.75 112 THR A CA 1
ATOM 880 C C . THR A 1 112 ? 4.195 3.969 -11.312 1.00 96.75 112 THR A C 1
ATOM 882 O O . THR A 1 112 ? 3.272 4.103 -10.505 1.00 96.75 112 THR A O 1
ATOM 885 N N . ILE A 1 113 ? 5.384 3.475 -10.949 1.00 97.19 113 ILE A N 1
ATOM 886 C CA . ILE A 1 113 ? 5.716 3.089 -9.569 1.00 97.19 113 ILE A CA 1
ATOM 887 C C . ILE A 1 113 ? 5.661 4.305 -8.643 1.00 97.19 113 ILE A C 1
ATOM 889 O O . ILE A 1 113 ? 5.028 4.239 -7.586 1.00 97.19 113 ILE A O 1
ATOM 893 N N . ALA A 1 114 ? 6.272 5.424 -9.045 1.00 97.25 114 ALA A N 1
ATOM 894 C CA . ALA A 1 114 ? 6.271 6.659 -8.267 1.00 97.25 114 ALA A CA 1
ATOM 895 C C . ALA A 1 114 ? 4.843 7.138 -7.969 1.00 97.25 114 ALA A C 1
ATOM 897 O O . ALA A 1 114 ? 4.504 7.423 -6.820 1.00 97.25 114 ALA A O 1
ATOM 898 N N . SER A 1 115 ? 4.003 7.183 -9.005 1.00 97.50 115 SER A N 1
ATOM 899 C CA . SER A 1 115 ? 2.618 7.639 -8.924 1.00 97.50 115 SER A CA 1
ATOM 900 C C . SER A 1 115 ? 1.776 6.724 -8.036 1.00 97.50 115 SER A C 1
ATOM 902 O O . SER A 1 115 ? 1.078 7.197 -7.140 1.00 97.50 115 SER A O 1
ATOM 904 N N . ALA A 1 116 ? 1.907 5.404 -8.194 1.00 97.88 116 ALA A N 1
ATOM 905 C CA . ALA A 1 116 ? 1.175 4.441 -7.378 1.00 97.88 116 ALA A CA 1
ATOM 906 C C . ALA A 1 116 ? 1.594 4.479 -5.895 1.00 97.88 116 ALA A C 1
ATOM 908 O O . ALA A 1 116 ? 0.735 4.400 -5.013 1.00 97.88 116 ALA A O 1
ATOM 909 N N . LEU A 1 117 ? 2.889 4.651 -5.599 1.00 97.75 117 LEU A N 1
ATOM 910 C CA . LEU A 1 117 ? 3.384 4.825 -4.229 1.00 97.75 117 LEU A CA 1
ATOM 911 C C . LEU A 1 117 ? 2.890 6.137 -3.611 1.00 97.75 117 LEU A C 1
ATOM 913 O O . LEU A 1 117 ? 2.409 6.132 -2.478 1.00 97.75 117 LEU A O 1
ATOM 917 N N . ALA A 1 118 ? 2.953 7.244 -4.354 1.00 97.44 118 ALA A N 1
ATOM 918 C CA . ALA A 1 118 ? 2.457 8.541 -3.900 1.00 97.44 118 ALA A CA 1
ATOM 919 C C . ALA A 1 118 ? 0.941 8.517 -3.656 1.00 97.44 118 ALA A C 1
ATOM 921 O O . ALA A 1 118 ? 0.461 9.056 -2.655 1.00 97.44 118 ALA A O 1
ATOM 922 N N . TYR A 1 119 ? 0.188 7.843 -4.528 1.00 98.06 119 TYR A N 1
ATOM 923 C CA . TYR A 1 119 ? -1.245 7.636 -4.360 1.00 98.06 119 TYR A CA 1
ATOM 924 C C . TYR A 1 119 ? -1.543 6.789 -3.119 1.00 98.06 119 TYR A C 1
ATOM 926 O O . TYR A 1 119 ? -2.367 7.180 -2.295 1.00 98.06 119 TYR A O 1
ATOM 934 N N . SER A 1 120 ? -0.827 5.673 -2.934 1.00 98.00 120 SER A N 1
ATOM 935 C CA . SER A 1 120 ? -0.958 4.823 -1.746 1.00 98.00 120 SER A CA 1
ATOM 936 C C . SER A 1 120 ? -0.660 5.595 -0.459 1.00 98.00 120 SER A C 1
ATOM 938 O O . SER A 1 120 ? -1.432 5.508 0.493 1.00 98.00 120 SER A O 1
ATOM 940 N N . ALA A 1 121 ? 0.423 6.376 -0.423 1.00 97.44 121 ALA A N 1
ATOM 941 C CA . ALA A 1 121 ? 0.780 7.213 0.722 1.00 97.44 121 ALA A CA 1
ATOM 942 C C . ALA A 1 121 ? -0.306 8.255 1.026 1.00 97.44 121 ALA A C 1
ATOM 944 O O . ALA A 1 121 ? -0.737 8.400 2.171 1.00 97.44 121 ALA A O 1
ATOM 945 N N . SER A 1 122 ? -0.800 8.925 -0.017 1.00 97.44 122 SER A N 1
ATOM 946 C CA . SER A 1 122 ? -1.866 9.921 0.099 1.00 97.44 122 SER A CA 1
ATOM 947 C C . SER A 1 122 ? -3.159 9.301 0.625 1.00 97.44 122 SER A C 1
ATOM 949 O O . SER A 1 122 ? -3.783 9.863 1.521 1.00 97.44 122 SER A O 1
ATOM 951 N N . ALA A 1 123 ? -3.537 8.120 0.130 1.00 97.69 123 ALA A N 1
ATOM 952 C CA . ALA A 1 123 ? -4.699 7.382 0.611 1.00 97.69 123 ALA A CA 1
ATOM 953 C C . ALA A 1 123 ? -4.546 6.977 2.085 1.00 97.69 123 ALA A C 1
ATOM 955 O O . ALA A 1 123 ? -5.460 7.210 2.878 1.00 97.69 123 ALA A O 1
ATOM 956 N N . VAL A 1 124 ? -3.383 6.436 2.474 1.00 97.88 124 VAL A N 1
ATOM 957 C CA . VAL A 1 124 ? -3.096 6.072 3.872 1.00 97.88 124 VAL A CA 1
ATOM 958 C C . VAL A 1 124 ? -3.261 7.282 4.794 1.00 97.88 124 VAL A C 1
ATOM 960 O O . VAL A 1 124 ? -3.975 7.205 5.795 1.00 97.88 124 VAL A O 1
ATOM 963 N N . CYS A 1 125 ? -2.659 8.416 4.436 1.00 97.56 125 CYS A N 1
ATOM 964 C CA . CYS A 1 125 ? -2.727 9.634 5.240 1.00 97.56 125 CYS A CA 1
ATOM 965 C C . CYS A 1 125 ? -4.139 10.234 5.272 1.00 97.56 125 CYS A C 1
ATOM 967 O O . CYS A 1 125 ? -4.600 10.673 6.322 1.00 97.56 125 CYS A O 1
ATOM 969 N N . HIS A 1 126 ? -4.853 10.216 4.146 1.00 96.88 126 HIS A N 1
ATOM 970 C CA . HIS A 1 126 ? -6.200 10.771 4.046 1.00 96.88 126 HIS A CA 1
ATOM 971 C C . HIS A 1 126 ? -7.213 10.031 4.935 1.00 96.88 126 HIS A C 1
ATOM 973 O O . HIS A 1 126 ? -8.052 10.664 5.576 1.00 96.88 126 HIS A O 1
ATOM 979 N N . PHE A 1 127 ? -7.128 8.699 5.014 1.00 96.31 127 PHE A N 1
ATOM 980 C CA . PHE A 1 127 ? -8.042 7.888 5.831 1.00 96.31 127 PHE A CA 1
ATOM 981 C C . PHE A 1 127 ? -7.517 7.584 7.243 1.00 96.31 127 PHE A C 1
ATOM 983 O O . PHE A 1 127 ? -8.186 6.875 7.997 1.00 96.31 127 PHE A O 1
ATOM 990 N N . TRP A 1 128 ? -6.362 8.142 7.625 1.00 96.44 128 TRP A N 1
ATOM 991 C CA . TRP A 1 128 ? -5.672 7.838 8.882 1.00 96.44 128 TRP A CA 1
ATOM 992 C C . TRP A 1 128 ? -6.553 7.987 10.116 1.00 96.44 128 TRP A C 1
ATOM 994 O O . TRP A 1 128 ? -6.736 7.035 10.868 1.00 96.44 128 TRP A O 1
ATOM 1004 N N . GLU A 1 129 ? -7.141 9.166 10.296 1.00 94.88 129 GLU A N 1
ATOM 1005 C CA . GLU A 1 129 ? -7.933 9.494 11.484 1.00 94.88 129 GLU A CA 1
ATOM 1006 C C . GLU A 1 129 ? -9.198 8.642 11.602 1.00 94.88 129 GLU A C 1
ATOM 1008 O O . GLU A 1 129 ? -9.544 8.182 12.690 1.00 94.88 129 GLU A O 1
ATOM 1013 N N . LYS A 1 130 ? -9.852 8.354 10.470 1.00 93.00 130 LYS A N 1
ATOM 1014 C CA . LYS A 1 130 ? -11.037 7.485 10.434 1.00 93.00 130 LYS A CA 1
ATOM 1015 C C . LYS A 1 130 ? -10.691 6.063 10.867 1.00 93.00 130 LYS A C 1
ATOM 1017 O O . LYS A 1 130 ? -11.416 5.468 11.655 1.00 93.00 130 LYS A O 1
ATOM 1022 N N . MET A 1 131 ? -9.569 5.538 10.375 1.00 93.69 131 MET A N 1
ATOM 1023 C CA . MET A 1 131 ? -9.108 4.197 10.728 1.00 93.69 131 MET A CA 1
ATOM 1024 C C . MET A 1 131 ? -8.604 4.131 12.173 1.00 93.69 131 MET A C 1
ATOM 1026 O O . MET A 1 131 ? -8.869 3.151 12.865 1.00 93.69 131 MET A O 1
ATOM 1030 N N . ARG A 1 132 ? -7.942 5.189 12.658 1.00 93.75 132 ARG A N 1
ATOM 1031 C CA . ARG A 1 132 ? -7.472 5.290 14.044 1.00 93.75 132 ARG A CA 1
ATOM 1032 C C . ARG A 1 132 ? -8.627 5.277 15.047 1.00 93.75 132 ARG A C 1
ATOM 1034 O O . ARG A 1 132 ? -8.541 4.579 16.048 1.00 93.75 132 ARG A O 1
ATOM 1041 N N . ALA A 1 133 ? -9.739 5.952 14.752 1.00 92.25 133 ALA A N 1
ATOM 1042 C CA . ALA A 1 133 ? -10.916 5.949 15.627 1.00 92.25 133 ALA A CA 1
ATOM 1043 C C . ALA A 1 133 ? -11.478 4.533 15.891 1.00 92.25 133 ALA A C 1
ATOM 1045 O O . ALA A 1 133 ? -11.987 4.251 16.977 1.00 92.25 133 ALA A O 1
ATOM 1046 N N . CYS A 1 134 ? -11.333 3.616 14.928 1.00 89.00 134 CYS A N 1
ATOM 1047 C CA . CYS A 1 134 ? -11.747 2.215 15.075 1.00 89.00 134 CYS A CA 1
ATOM 1048 C C . CYS A 1 134 ? -10.760 1.373 15.913 1.00 89.00 134 CYS A C 1
ATOM 1050 O O . CYS A 1 134 ? -11.090 0.263 16.333 1.00 89.00 134 CYS A O 1
ATOM 1052 N N . ALA A 1 135 ? -9.542 1.878 16.138 1.00 84.56 135 ALA A N 1
ATOM 1053 C CA . ALA A 1 135 ? -8.525 1.257 16.985 1.00 84.56 135 ALA A CA 1
ATOM 1054 C C . ALA A 1 135 ? -8.636 1.681 18.456 1.00 84.56 135 ALA A C 1
ATOM 1056 O O . ALA A 1 135 ? -8.337 0.890 19.346 1.00 84.56 135 ALA A O 1
ATOM 1057 N N . ASP A 1 136 ? -9.090 2.909 18.715 1.00 73.44 136 ASP A N 1
ATOM 1058 C CA . ASP A 1 136 ? -9.180 3.470 20.071 1.00 73.44 136 ASP A CA 1
ATOM 1059 C C . ASP A 1 136 ? -10.484 3.095 20.806 1.00 73.44 136 ASP A C 1
ATOM 1061 O O . ASP A 1 136 ? -10.614 3.334 22.006 1.00 73.44 136 ASP A O 1
ATOM 1065 N N . SER A 1 137 ? -11.444 2.480 20.108 1.00 59.22 137 SER A N 1
ATOM 1066 C CA . SER A 1 137 ? -12.711 2.019 20.685 1.00 59.22 137 SER A CA 1
ATOM 1067 C C . SER A 1 137 ? -12.510 0.696 21.439 1.00 59.22 137 SER A C 1
ATOM 1069 O O . SER A 1 137 ? -12.629 -0.385 20.860 1.00 59.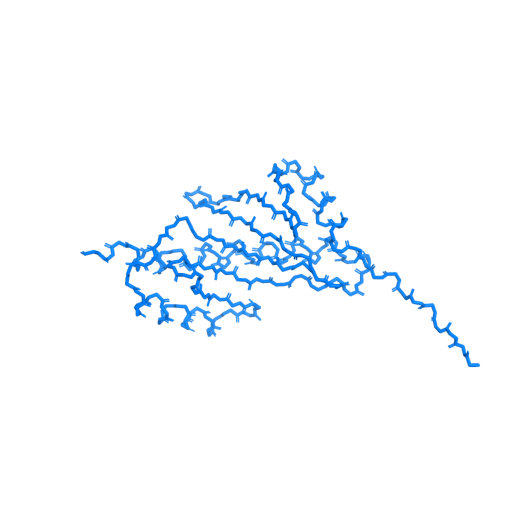22 137 SER A O 1
ATOM 1071 N N . LYS A 1 138 ? -12.163 0.788 22.728 1.00 50.06 138 LYS A N 1
ATOM 1072 C CA . LYS A 1 138 ? -12.192 -0.312 23.706 1.00 50.06 138 LYS A CA 1
ATOM 1073 C C . LYS A 1 138 ? -13.250 -0.075 24.771 1.00 50.06 138 LYS A C 1
ATOM 1075 O O . LYS A 1 138 ? -13.390 1.090 25.202 1.00 50.06 138 LYS A O 1
#

Solvent-accessible surface area (backbone atoms only — not comparable to full-atom values): 7573 Å² total; per-residue (Å²): 134,84,78,71,79,79,73,71,56,37,55,40,61,60,52,49,52,49,55,32,57,80,68,68,52,71,67,45,83,47,102,68,33,38,38,33,71,52,71,60,92,93,47,64,34,45,35,41,37,35,67,48,98,41,21,36,38,39,32,39,34,52,81,58,51,30,68,32,55,68,60,39,52,52,52,21,54,59,48,43,76,69,50,92,67,62,44,46,46,67,62,86,48,28,46,32,39,35,32,68,23,72,26,81,41,49,90,48,31,65,58,40,46,50,50,39,51,53,50,40,50,51,50,50,62,72,46,39,67,69,53,47,56,18,38,71,56,121

Organism: NCBI:txid2838465

Foldseek 3Di:
DDDDPPQPFDQLQVLVVCLCVVVVFDWDDDPFWIKGWDDDVPAIFIWTWGDDPFKIKIKTWHPFFQPQQVQLQVLQVVLQVVDPAFGWDDPPRIIITIGMQGRPDNVCNNVSVVVRVVSRVCSCVVSVVSNVVSRPPD

Nearest PDB structures (foldseek):
  6vu7-assembly1_D  TM=7.130E-01  e=3.411E-05  Escherichia coli 55989
  4g6t-assembly1_A  TM=5.890E-01  e=1.325E-03  Pseudomonas syringae pv. tomato str. DC3000
  3epu-assembly1_A  TM=6.801E-01  e=6.644E-03  Salmonella enterica subsp. enterica serovar Typhimurium
  1k3s-assembly1_A  TM=6.520E-01  e=2.944E-02  Salmonella enterica
  6a28-assembly1_A  TM=3.805E-01  e=4.544E-02  Deinococcus radiodurans R1 = ATCC 13939 = DSM 20539